Protein AF-A0A090QJZ0-F1 (afdb_monomer_lite)

Structure (mmCIF, N/CA/C/O backbone):
data_AF-A0A090QJZ0-F1
#
_entry.id   AF-A0A090QJZ0-F1
#
loop_
_atom_site.group_PDB
_atom_site.id
_atom_site.type_symbol
_atom_site.label_atom_id
_atom_site.label_alt_id
_atom_site.label_comp_id
_atom_site.label_asym_id
_atom_site.label_entity_id
_atom_site.label_seq_id
_atom_site.pdbx_PDB_ins_code
_atom_site.Cartn_x
_atom_site.Cartn_y
_atom_site.Cartn_z
_atom_site.occupancy
_atom_site.B_iso_or_equiv
_atom_site.auth_seq_id
_atom_site.auth_comp_id
_atom_site.auth_asym_id
_atom_site.auth_atom_id
_atom_site.pdbx_PDB_model_num
ATOM 1 N N . MET A 1 1 ? 22.077 -12.298 -3.612 1.00 56.66 1 MET A N 1
ATOM 2 C CA . MET A 1 1 ? 21.138 -11.674 -4.569 1.00 56.66 1 MET A CA 1
ATOM 3 C C . MET A 1 1 ? 20.088 -12.712 -4.942 1.00 56.66 1 MET A C 1
ATOM 5 O O . MET A 1 1 ? 20.458 -13.764 -5.452 1.00 56.66 1 MET A O 1
ATOM 9 N N . ILE A 1 2 ? 18.818 -12.485 -4.599 1.00 71.88 2 ILE A N 1
ATOM 10 C CA . ILE A 1 2 ? 17.718 -13.403 -4.939 1.00 71.88 2 ILE A CA 1
ATOM 11 C C . ILE A 1 2 ? 17.462 -13.291 -6.449 1.00 71.88 2 ILE A C 1
ATOM 13 O O . ILE A 1 2 ? 17.359 -12.185 -6.973 1.00 71.88 2 ILE A O 1
ATOM 17 N N . LYS A 1 3 ? 17.412 -14.421 -7.165 1.00 87.50 3 LYS A N 1
ATOM 18 C CA . LYS A 1 3 ? 17.146 -14.437 -8.612 1.00 87.50 3 LYS A CA 1
ATOM 19 C C . LYS A 1 3 ? 15.648 -14.290 -8.875 1.00 87.50 3 LYS A C 1
ATOM 21 O O . LYS A 1 3 ? 14.842 -14.950 -8.222 1.00 87.50 3 LYS A O 1
ATOM 26 N N . LYS A 1 4 ? 15.287 -13.460 -9.860 1.00 87.00 4 LYS A N 1
ATOM 27 C CA . LYS A 1 4 ? 13.896 -13.297 -10.303 1.00 87.00 4 LYS A CA 1
ATOM 28 C C . LYS A 1 4 ? 13.361 -14.632 -10.840 1.00 87.00 4 LYS A C 1
ATOM 30 O O . LYS A 1 4 ? 14.047 -15.308 -11.607 1.00 87.00 4 LYS A O 1
ATOM 35 N N . ARG A 1 5 ? 12.147 -15.006 -10.430 1.00 93.19 5 ARG A N 1
ATOM 36 C CA . ARG A 1 5 ? 11.431 -16.195 -10.915 1.00 93.19 5 ARG A 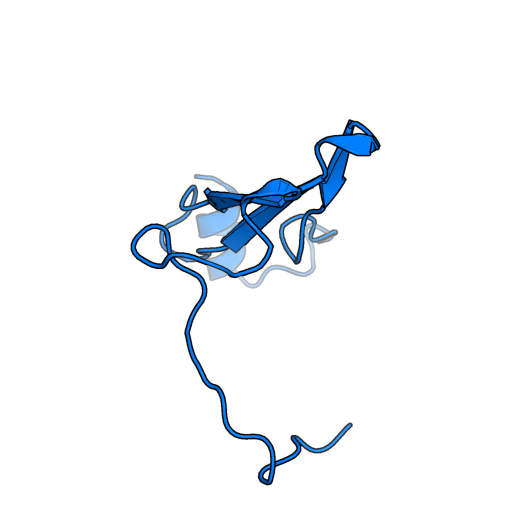CA 1
ATOM 37 C C . ARG A 1 5 ? 10.833 -15.899 -12.289 1.00 93.19 5 ARG A C 1
ATOM 39 O O . ARG A 1 5 ? 9.920 -15.087 -12.396 1.00 93.19 5 ARG A O 1
ATOM 46 N N . ILE A 1 6 ? 11.398 -16.509 -13.330 1.00 91.31 6 ILE A N 1
ATOM 47 C CA . ILE A 1 6 ? 10.992 -16.293 -14.731 1.00 91.31 6 ILE A CA 1
ATOM 48 C C . ILE A 1 6 ? 9.743 -17.087 -15.132 1.00 91.31 6 ILE A C 1
ATOM 50 O O . ILE A 1 6 ? 9.159 -16.835 -16.176 1.00 91.31 6 ILE A O 1
ATOM 54 N N . ASP A 1 7 ? 9.354 -18.054 -14.309 1.00 94.81 7 ASP A N 1
ATOM 55 C CA . ASP A 1 7 ? 8.196 -18.924 -14.499 1.00 94.81 7 ASP A CA 1
ATOM 56 C C . ASP A 1 7 ? 6.876 -18.273 -14.058 1.00 94.81 7 ASP A C 1
ATOM 58 O O . ASP A 1 7 ? 5.801 -18.788 -14.357 1.00 94.81 7 ASP A O 1
ATOM 62 N N . LEU A 1 8 ? 6.937 -17.131 -13.367 1.00 92.44 8 LEU A N 1
ATOM 63 C CA . LEU A 1 8 ? 5.751 -16.377 -12.980 1.00 92.44 8 LEU A CA 1
ATOM 64 C C . LEU A 1 8 ? 5.284 -15.492 -14.136 1.00 92.44 8 LEU A C 1
ATOM 66 O O . LEU A 1 8 ? 6.031 -14.653 -14.641 1.00 92.44 8 LEU A O 1
ATOM 70 N N . THR A 1 9 ? 4.019 -15.654 -14.517 1.00 90.50 9 THR A N 1
ATOM 71 C CA . THR A 1 9 ? 3.357 -14.797 -15.505 1.00 90.50 9 THR A CA 1
ATOM 72 C C . THR A 1 9 ? 2.540 -13.733 -14.783 1.00 90.50 9 THR A C 1
ATOM 74 O O . THR A 1 9 ? 1.722 -14.053 -13.924 1.00 90.50 9 THR A O 1
ATOM 77 N N . PHE A 1 10 ? 2.740 -12.466 -15.137 1.00 87.44 10 PHE A N 1
ATOM 78 C CA . PHE A 1 10 ? 1.931 -11.367 -14.614 1.00 87.44 10 PHE A CA 1
ATOM 79 C C . PHE A 1 10 ? 0.606 -11.296 -15.378 1.00 87.44 10 PHE A C 1
ATOM 81 O O . PHE A 1 10 ? 0.603 -11.170 -16.601 1.00 87.44 10 PHE A O 1
ATOM 88 N N . ASN A 1 11 ? -0.521 -11.377 -14.667 1.00 86.81 11 ASN A N 1
ATOM 89 C CA . ASN A 1 11 ? -1.855 -11.342 -15.281 1.00 86.81 11 ASN A CA 1
ATOM 90 C C . ASN A 1 11 ? -2.446 -9.934 -15.428 1.00 86.81 11 ASN A C 1
ATOM 92 O O . ASN A 1 11 ? -3.507 -9.778 -16.024 1.00 86.81 11 ASN A O 1
ATOM 96 N N . GLY A 1 12 ? -1.770 -8.911 -14.914 1.00 84.75 12 GLY A N 1
ATOM 97 C CA . GLY A 1 12 ? -2.222 -7.533 -15.014 1.00 84.75 12 GLY A CA 1
ATOM 98 C C . GLY A 1 12 ? -1.252 -6.566 -14.351 1.00 84.75 12 GLY A C 1
ATOM 99 O O . GLY A 1 12 ? -0.321 -6.975 -13.657 1.00 84.75 12 GLY A O 1
ATOM 100 N N . MET A 1 13 ? -1.496 -5.282 -14.585 1.00 87.19 13 MET A N 1
ATOM 101 C CA . MET A 1 13 ? -0.861 -4.172 -13.878 1.00 87.19 13 MET A CA 1
ATOM 102 C C . MET A 1 13 ? -1.927 -3.509 -13.017 1.00 87.19 13 MET A C 1
ATOM 104 O O . MET A 1 13 ? -3.060 -3.375 -13.477 1.00 87.19 13 MET A O 1
ATOM 108 N N . LEU A 1 14 ? -1.586 -3.104 -11.796 1.00 88.00 14 LEU A N 1
ATOM 109 C CA . LEU A 1 14 ? -2.504 -2.339 -10.955 1.00 88.00 14 LEU A CA 1
ATOM 110 C C . LEU A 1 14 ? -2.812 -1.002 -11.634 1.00 88.00 14 LEU A C 1
ATOM 112 O O . LEU A 1 14 ? -1.906 -0.349 -12.140 1.00 88.00 14 LEU A O 1
ATOM 116 N N . ASN A 1 15 ? -4.096 -0.673 -11.751 1.00 85.62 15 ASN A N 1
ATOM 117 C CA . ASN A 1 15 ? -4.589 0.545 -12.386 1.00 85.62 15 ASN A CA 1
ATOM 118 C C . ASN A 1 15 ? -6.060 0.768 -12.010 1.00 85.62 15 ASN A C 1
ATOM 120 O O . ASN A 1 15 ? -6.763 -0.179 -11.644 1.00 85.62 15 ASN A O 1
ATOM 124 N N . ASP A 1 16 ? -6.550 1.990 -12.218 1.00 81.12 16 ASP A N 1
ATOM 125 C CA . ASP A 1 16 ? -7.925 2.370 -11.862 1.00 81.12 16 ASP A CA 1
ATOM 126 C C . ASP A 1 16 ? -8.999 1.840 -12.826 1.00 81.12 16 ASP A C 1
ATOM 128 O O . ASP A 1 16 ? -10.197 1.938 -12.556 1.00 81.12 16 ASP A O 1
ATOM 132 N N . ARG A 1 17 ? -8.602 1.290 -13.980 1.00 79.12 17 ARG A N 1
ATOM 133 C CA . ARG A 1 17 ? -9.530 0.886 -15.050 1.00 79.12 17 ARG A CA 1
ATOM 134 C C . ARG A 1 17 ? -10.058 -0.535 -14.876 1.00 79.12 17 ARG A C 1
ATOM 136 O O . ARG A 1 17 ? -11.048 -0.890 -15.512 1.00 79.12 17 ARG A O 1
ATOM 143 N N . GLN A 1 18 ? -9.397 -1.364 -14.068 1.00 80.69 18 GLN A N 1
ATOM 144 C CA . GLN A 1 18 ? -9.744 -2.776 -13.914 1.00 80.69 18 GLN A CA 1
ATOM 145 C C . GLN A 1 18 ? -10.671 -3.046 -12.724 1.00 80.69 18 GLN A C 1
ATOM 147 O O . GLN A 1 18 ? -10.618 -2.411 -11.670 1.00 80.69 18 GLN A O 1
ATOM 152 N N . HIS A 1 19 ? -11.537 -4.045 -12.902 1.00 81.44 19 HIS A N 1
ATOM 153 C CA . HIS A 1 19 ? -12.371 -4.588 -11.838 1.00 81.44 19 HIS A CA 1
ATOM 154 C C . HIS A 1 19 ? -11.622 -5.720 -11.139 1.00 81.44 19 HIS A C 1
ATOM 156 O O . HIS A 1 19 ? -11.597 -6.855 -11.612 1.00 81.44 19 HIS A O 1
ATOM 162 N N . TRP A 1 20 ? -11.009 -5.398 -10.006 1.00 89.06 20 TRP A N 1
ATOM 163 C CA . TRP A 1 20 ? -10.303 -6.373 -9.185 1.00 89.06 20 TRP A CA 1
ATOM 164 C C . TRP A 1 20 ? -11.268 -7.225 -8.362 1.00 89.06 20 TRP A C 1
ATOM 166 O O . TRP A 1 20 ? -12.256 -6.718 -7.825 1.00 89.06 20 TRP A O 1
ATOM 176 N N . ALA A 1 21 ? -10.953 -8.513 -8.209 1.00 91.06 21 ALA A N 1
ATOM 177 C CA . ALA A 1 21 ? -11.785 -9.460 -7.462 1.00 91.06 21 ALA A CA 1
ATOM 178 C C . ALA A 1 21 ? -11.993 -9.051 -5.989 1.00 91.06 21 ALA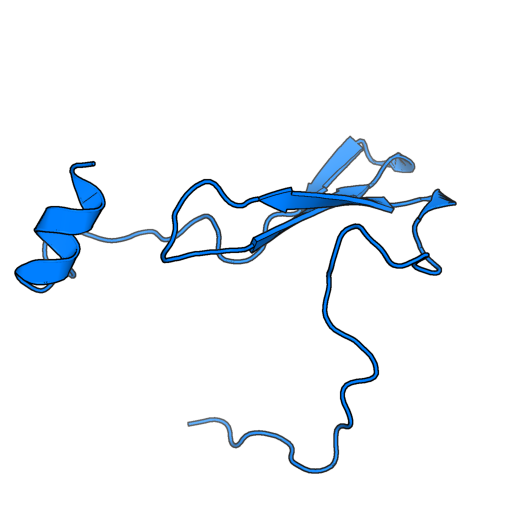 A C 1
ATOM 180 O O . ALA A 1 21 ? -13.036 -9.339 -5.412 1.00 91.06 21 ALA A O 1
ATOM 181 N N . TRP A 1 22 ? -11.032 -8.334 -5.399 1.00 91.19 22 TRP A N 1
ATOM 182 C CA . TRP A 1 22 ? -11.055 -7.880 -4.003 1.00 91.19 22 TRP A CA 1
ATOM 183 C C . TRP A 1 22 ? -11.751 -6.528 -3.777 1.00 91.19 22 TRP A C 1
ATOM 185 O O . TRP A 1 22 ? -11.815 -6.065 -2.641 1.00 91.19 22 TRP A O 1
ATOM 195 N N . ARG A 1 23 ? -12.292 -5.875 -4.818 1.00 91.75 23 ARG A N 1
ATOM 196 C CA . ARG A 1 23 ? -12.841 -4.503 -4.733 1.00 91.75 23 ARG A CA 1
ATOM 197 C C . ARG A 1 23 ? -13.963 -4.340 -3.693 1.00 91.75 23 ARG A C 1
ATOM 199 O O . ARG A 1 23 ? -14.188 -3.248 -3.167 1.00 91.75 23 ARG A O 1
ATOM 206 N N . ALA A 1 24 ? -14.684 -5.419 -3.388 1.00 94.69 24 ALA A N 1
ATOM 207 C CA . ALA A 1 24 ? -15.722 -5.412 -2.359 1.00 94.69 24 ALA A CA 1
ATOM 208 C C . ALA A 1 24 ? -15.155 -5.094 -0.964 1.00 94.69 24 ALA A C 1
ATOM 210 O O . ALA A 1 24 ? -15.779 -4.355 -0.207 1.00 94.69 24 ALA A O 1
ATOM 211 N N . GLU A 1 25 ? -13.957 -5.588 -0.656 1.00 97.12 25 GLU A N 1
ATOM 212 C CA . GLU A 1 25 ? -13.350 -5.541 0.681 1.00 97.12 25 GLU A CA 1
ATOM 213 C C . GLU A 1 25 ? -12.202 -4.533 0.770 1.00 97.12 25 GLU A C 1
ATOM 215 O O . GLU A 1 25 ? -11.957 -3.951 1.830 1.00 97.12 25 GLU A O 1
ATOM 220 N N . ILE A 1 26 ? -11.510 -4.316 -0.348 1.00 95.69 26 ILE A N 1
ATOM 221 C CA . ILE A 1 26 ? -10.313 -3.489 -0.437 1.00 95.69 26 ILE A CA 1
ATOM 222 C C . ILE A 1 26 ? -10.524 -2.450 -1.534 1.00 95.69 26 ILE A C 1
ATOM 224 O O . ILE A 1 26 ? -10.669 -2.798 -2.707 1.00 95.69 26 ILE A O 1
ATOM 228 N N . ASP A 1 27 ? -10.525 -1.178 -1.145 1.00 93.62 27 ASP A N 1
ATOM 229 C CA . ASP A 1 27 ? -10.397 -0.083 -2.103 1.00 93.62 27 ASP A CA 1
ATOM 230 C C . ASP A 1 27 ? -8.934 0.069 -2.515 1.00 93.62 27 ASP A C 1
ATOM 232 O O . ASP A 1 27 ? -8.017 -0.218 -1.742 1.00 93.62 27 ASP A O 1
ATOM 236 N N . GLN A 1 28 ? -8.730 0.511 -3.747 1.00 92.50 28 GLN A N 1
ATOM 237 C CA . GLN A 1 28 ? -7.428 0.739 -4.346 1.00 92.50 28 GLN A CA 1
ATOM 238 C C . GLN A 1 28 ? -7.425 2.134 -4.959 1.00 92.50 28 GLN A C 1
ATOM 240 O O . GLN A 1 28 ? -8.415 2.501 -5.587 1.00 92.50 28 GLN A O 1
ATOM 245 N N . GLU A 1 29 ? -6.321 2.858 -4.802 1.00 89.88 29 GLU A N 1
ATOM 246 C CA . GLU A 1 29 ? -6.109 4.162 -5.430 1.00 89.88 29 GLU A CA 1
ATOM 247 C C . GLU A 1 29 ? -4.679 4.238 -5.973 1.00 89.88 29 GLU A C 1
ATOM 249 O O . GLU A 1 29 ? -3.721 3.888 -5.271 1.00 89.88 29 GLU A O 1
ATOM 254 N N . MET A 1 30 ? -4.531 4.704 -7.214 1.00 88.81 30 MET A N 1
ATOM 255 C CA . MET A 1 30 ? -3.224 5.028 -7.778 1.00 88.81 30 MET A CA 1
ATOM 256 C C . MET A 1 30 ? -2.736 6.373 -7.228 1.00 88.81 30 MET A C 1
ATOM 258 O O . MET A 1 30 ? -3.348 7.421 -7.421 1.00 88.81 30 MET A O 1
ATOM 262 N N . PHE A 1 31 ? -1.601 6.351 -6.542 1.00 84.06 31 PHE A N 1
ATOM 263 C CA . PHE A 1 31 ? -0.922 7.531 -6.039 1.00 84.06 31 PHE A CA 1
ATOM 264 C C . PHE A 1 31 ? 0.133 7.996 -7.049 1.00 84.06 31 PHE A C 1
ATOM 266 O O . PHE A 1 31 ? 1.211 7.416 -7.160 1.00 84.06 31 PHE A O 1
ATOM 273 N N . SER A 1 32 ? -0.175 9.069 -7.780 1.00 73.69 32 SER A N 1
ATOM 274 C CA . SER A 1 32 ? 0.674 9.631 -8.843 1.00 73.69 32 SER A CA 1
ATOM 275 C C . SER A 1 32 ? 1.320 10.972 -8.454 1.00 73.69 32 SER A C 1
ATOM 277 O O . SER A 1 32 ? 1.467 11.865 -9.290 1.00 73.69 32 SER A O 1
ATOM 279 N N . GLY A 1 33 ? 1.645 11.163 -7.170 1.00 64.25 33 GLY A N 1
ATOM 280 C CA . GLY A 1 33 ? 2.131 12.442 -6.628 1.00 64.25 33 GLY A CA 1
ATOM 281 C C . GLY A 1 33 ? 3.490 12.909 -7.170 1.00 64.25 33 GLY A C 1
ATOM 282 O O . GLY A 1 33 ? 3.827 14.080 -7.026 1.00 64.25 33 GLY A O 1
ATOM 283 N N . SER A 1 34 ? 4.254 12.027 -7.822 1.00 64.50 34 SER A N 1
ATOM 284 C CA . SER A 1 34 ? 5.533 12.338 -8.463 1.00 64.50 34 SER A CA 1
ATOM 285 C C . SER A 1 34 ? 5.597 11.707 -9.859 1.00 64.50 34 SER A C 1
ATOM 287 O O . SER A 1 34 ? 5.260 10.535 -10.004 1.00 64.50 34 SER A O 1
ATOM 289 N N . PRO A 1 35 ? 6.109 12.407 -10.892 1.00 61.16 35 PRO A N 1
ATOM 290 C CA . PRO A 1 35 ? 6.337 11.813 -12.215 1.00 61.16 35 PRO A CA 1
ATOM 291 C C . PRO A 1 35 ? 7.319 10.633 -12.200 1.00 61.16 35 PRO A C 1
ATOM 293 O O . PRO A 1 35 ? 7.397 9.878 -13.165 1.00 61.16 35 PRO A O 1
ATOM 296 N N . LEU A 1 36 ? 8.121 10.524 -11.138 1.00 63.75 36 LEU A N 1
ATOM 297 C CA . LEU A 1 36 ? 9.149 9.499 -10.978 1.00 63.75 36 LEU A CA 1
ATOM 298 C C . LEU A 1 36 ? 8.656 8.278 -10.197 1.00 63.75 36 LEU A C 1
ATOM 300 O O . LEU A 1 36 ? 9.338 7.257 -10.215 1.00 63.75 36 LEU A O 1
ATOM 304 N N . MET A 1 37 ? 7.507 8.374 -9.523 1.00 66.88 37 MET A N 1
ATOM 305 C CA . MET A 1 37 ? 6.994 7.310 -8.669 1.00 66.88 37 MET A CA 1
ATOM 306 C C . MET A 1 37 ? 5.470 7.264 -8.753 1.00 66.88 37 MET A C 1
ATOM 308 O O . MET A 1 37 ? 4.771 8.138 -8.239 1.00 66.88 37 MET A O 1
ATOM 312 N N . GLU A 1 38 ? 4.978 6.241 -9.442 1.00 77.88 38 GLU A N 1
ATOM 313 C CA . GLU A 1 38 ? 3.571 5.868 -9.453 1.00 77.88 38 GLU A CA 1
ATOM 314 C C . GLU A 1 38 ? 3.417 4.653 -8.548 1.00 77.88 38 GLU A C 1
ATOM 316 O O . GLU A 1 38 ? 4.058 3.622 -8.761 1.00 77.88 38 GLU A O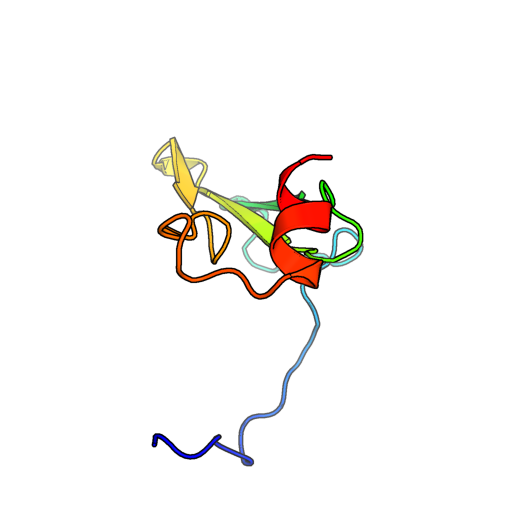 1
ATOM 321 N N . GLU A 1 39 ? 2.576 4.788 -7.534 1.00 85.06 39 GLU A N 1
ATOM 322 C CA . GLU A 1 39 ? 2.337 3.728 -6.571 1.00 85.06 39 GLU A CA 1
ATOM 323 C C . GLU A 1 39 ? 0.858 3.446 -6.411 1.00 85.06 39 GLU A C 1
ATOM 325 O O . GLU A 1 39 ? -0.006 4.167 -6.898 1.00 85.06 39 GLU A O 1
ATOM 330 N N . CYS A 1 40 ? 0.564 2.359 -5.716 1.00 89.19 40 CYS A N 1
ATOM 331 C CA . CYS A 1 40 ? -0.785 1.908 -5.492 1.00 89.19 40 CYS A CA 1
ATOM 332 C C . CYS A 1 40 ? -1.007 1.705 -3.996 1.00 89.19 40 CYS A C 1
ATOM 334 O O . CYS A 1 40 ? -0.366 0.853 -3.377 1.00 89.19 40 CYS A O 1
ATOM 336 N N . VAL A 1 41 ? -1.956 2.444 -3.427 1.00 91.81 41 VAL A N 1
ATOM 337 C CA . VAL A 1 41 ? -2.353 2.296 -2.024 1.00 91.81 41 VAL A CA 1
ATOM 338 C C . VAL A 1 41 ? -3.627 1.471 -1.917 1.00 91.81 41 VAL A C 1
ATOM 340 O O . VAL A 1 41 ? -4.481 1.491 -2.805 1.00 91.81 41 VAL A O 1
ATOM 343 N N . PHE A 1 42 ? -3.759 0.738 -0.814 1.00 93.56 42 PHE A N 1
ATOM 344 C CA . PHE A 1 42 ? -4.899 -0.139 -0.571 1.00 93.56 42 PHE A CA 1
ATOM 345 C C . PHE A 1 42 ? -5.544 0.184 0.767 1.00 93.56 42 PHE A C 1
ATOM 347 O O . PHE A 1 42 ? -4.861 0.311 1.782 1.00 93.56 42 PHE A O 1
ATOM 354 N N . PHE A 1 43 ? -6.868 0.257 0.801 1.00 95.44 43 PHE A N 1
ATOM 355 C CA . PHE A 1 43 ? -7.619 0.463 2.030 1.00 95.44 43 PHE A CA 1
ATOM 356 C C . PHE A 1 43 ? -8.550 -0.714 2.292 1.00 95.44 43 PHE A C 1
ATOM 358 O O . PHE A 1 43 ? -9.522 -0.935 1.570 1.00 95.44 43 PHE A O 1
ATOM 365 N N . HIS A 1 44 ? -8.266 -1.470 3.352 1.00 97.69 44 HIS A N 1
ATOM 366 C CA . HIS A 1 44 ? -9.116 -2.575 3.772 1.00 97.69 44 HIS A CA 1
ATOM 367 C C . HIS A 1 44 ? -10.275 -2.055 4.631 1.00 97.69 44 HIS A C 1
ATOM 369 O O . HIS A 1 44 ? -10.079 -1.586 5.758 1.00 97.69 44 HIS A O 1
ATOM 375 N N . LYS A 1 45 ? -11.499 -2.165 4.101 1.00 96.75 45 LYS A N 1
ATOM 376 C CA . LYS A 1 45 ? -12.718 -1.577 4.680 1.00 96.75 45 LYS A CA 1
ATOM 377 C C . LYS A 1 45 ? -13.050 -2.156 6.050 1.00 96.75 45 LYS A C 1
ATOM 379 O O . LYS A 1 45 ? -13.372 -1.406 6.968 1.00 96.75 45 LYS A O 1
ATOM 384 N N . GLY A 1 46 ? -12.945 -3.480 6.190 1.00 97.88 46 GLY A N 1
ATOM 385 C CA . GLY A 1 46 ? -13.364 -4.195 7.397 1.00 97.88 46 GLY A CA 1
ATOM 386 C C . GLY A 1 46 ? -12.545 -3.828 8.634 1.00 97.88 46 GLY A C 1
ATOM 387 O O . GLY A 1 46 ? -13.107 -3.622 9.706 1.00 97.88 46 GLY A O 1
ATOM 388 N N . SER A 1 47 ? -11.224 -3.691 8.484 1.00 98.12 47 SER A N 1
ATOM 389 C CA . SER A 1 47 ? -10.328 -3.323 9.591 1.00 98.12 47 SER A CA 1
ATOM 390 C C . SER A 1 47 ? -9.998 -1.832 9.656 1.00 98.12 47 SER A C 1
ATOM 392 O O . SER A 1 47 ? -9.339 -1.402 10.600 1.00 98.12 47 SER A O 1
ATOM 394 N N . ARG A 1 48 ? -10.437 -1.040 8.668 1.00 97.44 48 ARG A N 1
ATOM 395 C CA . ARG A 1 48 ? -10.074 0.377 8.502 1.00 97.44 48 ARG A CA 1
ATOM 396 C C . ARG A 1 48 ? -8.559 0.589 8.453 1.00 97.44 48 ARG A C 1
ATOM 398 O O . ARG A 1 48 ? -8.028 1.519 9.057 1.00 97.44 48 ARG A O 1
ATOM 405 N N . THR A 1 49 ? -7.861 -0.295 7.749 1.00 97.50 49 THR A N 1
ATOM 406 C CA . THR A 1 49 ? -6.397 -0.284 7.659 1.00 97.50 49 THR A CA 1
ATOM 407 C C . THR A 1 49 ? -5.960 0.209 6.291 1.00 97.50 49 THR A C 1
ATOM 409 O O . THR A 1 49 ? -6.384 -0.336 5.272 1.00 97.50 49 THR A O 1
ATOM 412 N N . LEU A 1 50 ? -5.088 1.217 6.283 1.00 94.94 50 LEU A N 1
ATOM 413 C CA . LEU A 1 50 ? -4.380 1.653 5.087 1.00 94.94 50 LEU A CA 1
ATOM 414 C C . LEU A 1 50 ? -3.098 0.830 4.936 1.00 94.94 50 LEU A C 1
ATOM 416 O O . LEU A 1 50 ?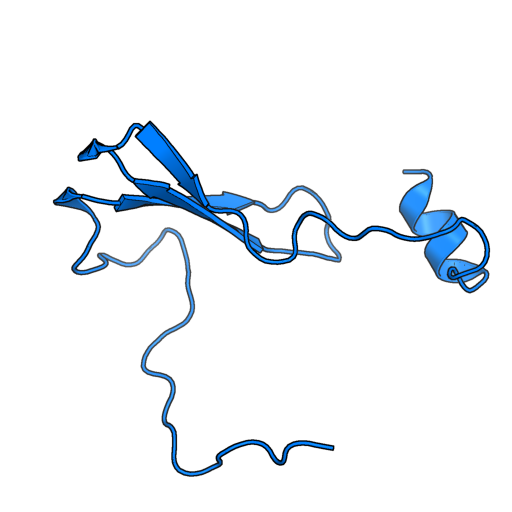 -2.307 0.728 5.872 1.00 94.94 50 LEU A O 1
ATOM 420 N N . ILE A 1 51 ? -2.913 0.253 3.758 1.00 92.94 51 ILE A N 1
ATOM 421 C CA . ILE A 1 51 ? -1.725 -0.488 3.358 1.00 92.94 51 ILE A CA 1
ATOM 422 C C . ILE A 1 51 ? -1.039 0.332 2.273 1.00 92.94 51 ILE A C 1
ATOM 424 O O . ILE A 1 51 ? -1.627 0.657 1.240 1.00 92.94 51 ILE A O 1
ATOM 428 N N . VAL A 1 52 ? 0.215 0.659 2.539 1.00 89.38 52 VAL A N 1
ATOM 429 C CA . VAL A 1 52 ? 1.071 1.460 1.676 1.00 89.38 52 VAL A CA 1
ATOM 430 C C . VAL A 1 52 ? 2.261 0.586 1.299 1.00 89.38 52 VAL A C 1
ATOM 432 O O . VAL A 1 52 ? 2.845 -0.052 2.176 1.00 89.38 52 VAL A O 1
ATOM 435 N N . ALA A 1 53 ? 2.580 0.512 0.011 1.00 80.75 53 ALA A N 1
ATOM 436 C CA . ALA A 1 53 ? 3.714 -0.246 -0.501 1.00 80.75 53 ALA A CA 1
ATOM 437 C C . ALA A 1 53 ? 4.728 0.737 -1.071 1.00 80.75 53 ALA A C 1
ATOM 439 O O . ALA A 1 53 ? 4.343 1.554 -1.892 1.00 80.75 53 ALA A O 1
ATOM 440 N N . ASP A 1 54 ? 5.975 0.646 -0.613 1.00 74.06 54 ASP A N 1
ATOM 441 C CA . ASP A 1 54 ? 7.142 1.377 -1.130 1.00 74.06 54 ASP A CA 1
ATOM 442 C C . ASP A 1 54 ? 7.115 2.927 -1.006 1.00 74.06 54 ASP A C 1
ATOM 444 O O . ASP A 1 54 ? 8.169 3.547 -1.027 1.00 74.06 54 ASP A O 1
ATOM 448 N N . LEU A 1 55 ? 5.977 3.539 -0.645 1.00 72.81 55 LEU A N 1
ATOM 449 C CA . LEU A 1 55 ? 5.792 4.997 -0.464 1.00 72.81 55 LEU A CA 1
ATOM 450 C C . LEU A 1 55 ? 6.573 5.623 0.700 1.00 72.81 55 LEU A C 1
ATOM 452 O O . LEU A 1 55 ? 6.705 6.845 0.792 1.00 72.81 55 LEU A O 1
ATOM 456 N N . VAL A 1 56 ? 7.021 4.804 1.653 1.00 71.12 56 VAL A N 1
ATOM 457 C CA . VAL A 1 56 ? 7.738 5.265 2.848 1.00 71.12 56 VAL A CA 1
ATOM 458 C C . VAL A 1 56 ? 9.182 4.804 2.761 1.00 71.12 56 VAL A C 1
ATOM 460 O O . VAL A 1 56 ? 9.561 3.754 3.279 1.00 71.12 56 VAL A O 1
ATOM 463 N N . GLU A 1 57 ? 9.998 5.634 2.126 1.00 68.69 57 GLU A N 1
ATOM 464 C CA . GLU A 1 57 ? 11.431 5.409 2.004 1.00 68.69 57 GLU A CA 1
ATOM 465 C C . GLU A 1 57 ? 12.179 6.253 3.047 1.00 68.69 57 GLU A C 1
ATOM 467 O O . GLU A 1 57 ? 12.128 7.485 3.055 1.00 68.69 57 GLU A O 1
ATOM 472 N N . ASN A 1 58 ? 12.878 5.590 3.972 1.00 70.38 58 ASN A N 1
ATOM 473 C CA . ASN A 1 58 ? 13.709 6.270 4.965 1.00 70.38 58 ASN A CA 1
ATOM 474 C C . ASN A 1 58 ? 15.090 6.572 4.373 1.00 70.38 58 ASN A C 1
ATOM 476 O O . ASN A 1 58 ? 16.042 5.817 4.582 1.00 70.38 58 ASN A O 1
ATOM 480 N N . PHE A 1 59 ? 15.192 7.666 3.625 1.00 67.88 59 PHE A N 1
ATOM 481 C CA . PHE A 1 59 ? 16.471 8.145 3.115 1.00 67.88 59 PHE A CA 1
ATOM 482 C C . PHE A 1 59 ? 17.167 9.055 4.123 1.00 67.88 59 PHE A C 1
ATOM 484 O O . PHE A 1 59 ? 16.605 10.054 4.576 1.00 67.88 59 PHE A O 1
ATOM 491 N N . SER A 1 60 ? 18.436 8.782 4.415 1.00 65.06 60 SER A N 1
ATOM 492 C CA . SER A 1 60 ? 19.293 9.792 5.023 1.00 65.06 60 SER A CA 1
ATOM 493 C C . SER A 1 60 ? 19.724 10.788 3.937 1.00 65.06 60 SER A C 1
ATOM 495 O O . SER A 1 60 ? 19.947 10.422 2.785 1.00 65.06 60 SER A O 1
ATOM 497 N N . GLY A 1 61 ? 19.892 12.073 4.267 1.00 59.78 61 GLY A N 1
ATOM 498 C CA . GLY A 1 61 ? 20.297 13.106 3.292 1.00 59.78 61 GLY A CA 1
ATOM 499 C C . GLY A 1 61 ? 21.653 12.861 2.596 1.00 59.78 61 GLY A C 1
ATOM 500 O O . GLY A 1 61 ? 22.042 13.621 1.704 1.00 59.78 61 GLY A O 1
ATOM 501 N N . HIS A 1 62 ? 22.380 11.818 3.004 1.00 61.78 62 HIS A N 1
ATOM 502 C CA . HIS A 1 62 ? 23.632 11.352 2.416 1.00 61.78 62 HIS A CA 1
ATOM 503 C C . HIS A 1 62 ? 23.439 10.259 1.349 1.00 61.78 62 HIS A C 1
ATOM 505 O O . HIS A 1 62 ? 24.350 10.077 0.545 1.00 61.78 62 HIS A O 1
ATOM 511 N N . ASP A 1 63 ? 22.265 9.618 1.278 1.00 59.91 63 ASP A N 1
ATOM 512 C CA . ASP A 1 63 ? 21.941 8.544 0.319 1.00 59.91 63 ASP A CA 1
ATOM 513 C C . ASP A 1 63 ? 21.589 9.070 -1.082 1.00 59.91 63 ASP A C 1
ATOM 515 O O . ASP A 1 63 ? 21.482 8.310 -2.043 1.00 59.91 63 ASP A O 1
ATOM 519 N N . PHE A 1 64 ? 21.432 10.388 -1.222 1.00 58.78 64 PHE A N 1
ATOM 520 C CA . PHE A 1 64 ? 21.067 11.020 -2.481 1.00 58.78 64 PHE A CA 1
ATOM 521 C C . PHE A 1 64 ? 22.294 11.471 -3.281 1.00 58.78 64 PHE A C 1
ATOM 523 O O . PHE A 1 64 ? 23.044 12.372 -2.867 1.00 58.78 64 PHE A O 1
ATOM 530 N N . ASN A 1 65 ? 22.431 10.931 -4.494 1.00 57.34 65 ASN A N 1
ATOM 531 C CA . ASN A 1 65 ? 23.294 11.501 -5.525 1.00 57.34 65 ASN A CA 1
ATOM 532 C C . ASN A 1 65 ? 22.807 12.911 -5.906 1.00 57.34 65 ASN A C 1
ATOM 534 O O . ASN A 1 65 ? 21.647 13.265 -5.684 1.00 57.34 65 ASN A O 1
ATOM 538 N N . TYR A 1 66 ? 23.690 13.728 -6.494 1.00 58.56 66 TYR A N 1
ATOM 539 C CA . TYR A 1 66 ? 23.425 15.146 -6.797 1.00 58.56 66 TYR A CA 1
ATOM 540 C C . TYR A 1 66 ? 22.069 15.402 -7.488 1.00 58.56 66 TYR A C 1
ATOM 542 O O . TYR A 1 66 ? 21.398 16.377 -7.158 1.00 58.56 66 TYR A O 1
ATOM 550 N N . TRP A 1 67 ? 21.627 14.503 -8.372 1.00 59.72 67 TRP A N 1
ATOM 551 C CA . TRP A 1 67 ? 20.338 14.599 -9.067 1.00 59.72 67 TRP A CA 1
ATOM 552 C C . TRP A 1 67 ? 19.122 14.245 -8.198 1.00 59.72 67 TRP A C 1
ATOM 554 O O . TRP A 1 67 ? 18.093 14.906 -8.298 1.00 59.72 67 TRP A O 1
ATOM 564 N N . GLN A 1 68 ? 19.234 13.269 -7.292 1.00 63.84 68 GLN A N 1
ATOM 565 C CA . GLN A 1 68 ? 18.130 12.894 -6.398 1.00 63.84 68 GLN A CA 1
ATOM 566 C C . GLN A 1 68 ? 17.850 13.989 -5.354 1.00 63.84 68 GLN A C 1
ATOM 568 O O . GLN A 1 68 ? 16.702 14.206 -4.982 1.00 63.84 68 GLN A O 1
ATOM 573 N N . ARG A 1 69 ? 18.874 14.764 -4.955 1.00 61.84 69 ARG A N 1
ATOM 574 C CA . ARG A 1 69 ? 18.699 15.950 -4.088 1.00 61.84 69 ARG A CA 1
ATOM 575 C C . ARG A 1 69 ? 17.906 17.075 -4.748 1.00 61.84 69 ARG A C 1
ATOM 577 O O . ARG A 1 69 ? 17.316 17.883 -4.037 1.00 61.84 69 ARG A O 1
ATOM 584 N N . ALA A 1 70 ? 17.946 17.171 -6.077 1.00 62.16 70 ALA A N 1
ATOM 585 C CA . ALA A 1 70 ? 17.176 18.163 -6.818 1.00 62.16 70 ALA A CA 1
ATOM 586 C C . ALA A 1 70 ? 15.698 17.758 -6.913 1.00 62.16 70 ALA A C 1
ATOM 588 O O . ALA A 1 70 ? 14.833 18.609 -6.752 1.00 62.16 70 ALA A O 1
ATOM 589 N N . VAL A 1 71 ? 15.422 16.461 -7.094 1.00 62.06 71 VAL A N 1
ATOM 590 C CA . VAL A 1 71 ? 14.058 15.905 -7.115 1.00 62.06 71 VAL A CA 1
ATOM 591 C C . VAL A 1 71 ? 13.396 15.975 -5.737 1.00 62.06 71 VAL A C 1
ATOM 593 O O . VAL A 1 71 ? 12.245 16.364 -5.652 1.00 62.06 71 VAL A O 1
ATOM 596 N N . ALA A 1 72 ? 14.121 15.684 -4.652 1.00 58.16 72 ALA A N 1
ATOM 597 C CA . ALA A 1 72 ? 13.569 15.697 -3.291 1.00 58.16 72 ALA A CA 1
ATOM 598 C C . ALA A 1 72 ? 13.251 17.103 -2.728 1.00 58.16 72 ALA A C 1
ATOM 600 O O . ALA A 1 72 ? 12.774 17.221 -1.601 1.00 58.16 72 ALA A O 1
ATOM 601 N N . LYS A 1 73 ? 13.577 18.178 -3.461 1.0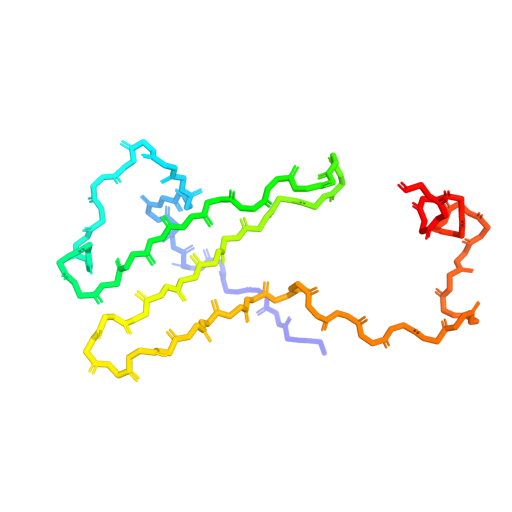0 55.28 73 LYS A N 1
ATOM 602 C CA . LYS A 1 73 ? 13.314 19.575 -3.068 1.00 55.28 73 LYS A CA 1
ATOM 603 C C . LYS A 1 73 ? 12.129 20.214 -3.807 1.00 55.28 73 LYS A C 1
ATOM 605 O O . LYS A 1 73 ? 11.838 21.377 -3.525 1.00 55.28 73 LYS A O 1
ATOM 610 N N . GLY A 1 74 ? 11.502 19.501 -4.743 1.00 46.03 74 GLY A N 1
ATOM 611 C CA . GLY A 1 74 ? 10.263 19.899 -5.423 1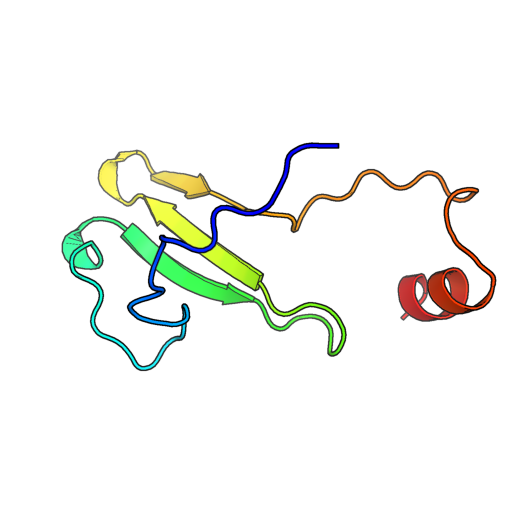.00 46.03 74 GLY A CA 1
ATOM 612 C C . GLY A 1 74 ? 9.116 18.993 -5.013 1.00 46.03 74 GLY A C 1
ATOM 613 O O . GLY A 1 74 ? 7.970 19.482 -5.081 1.00 46.03 74 GLY A O 1
#

pLDDT: mean 79.63, std 14.27, range [46.03, 98.12]

Radius of gyration: 16.34 Å; chains: 1; bounding box: 39×39×25 Å

Sequence (74 aa):
MIKKRIDLTFNGMLNDRQHWAWRAEIDQEMFSGSPLMEECVFFHKGSRTLIVADLVENFSGHDFNYWQRAVAKG

Organism: NCBI:txid754436

Foldseek 3Di:
DDDDDPPDDDPDDDDPPDDDPCCVFKDKDWDPVDVVDIFIWIAGPVVRDIDGPPPDDDDDPVNDDPVVVVRVVD

Secondary structure (DSSP, 8-state):
-PPP-TTPPP-----TTS--TTTTTEEEEEEEEETTEEEEEEEETTTTEEE-SS------TTS--TTHHHHTT-